Protein AF-A0A970G849-F1 (afdb_monomer)

Sequence (112 aa):
MNMTYLLFIVPALLLSLYAQFKVKSTFNKYSKVRSSRGMSGAEVANTILRRNGMASTVSIEPIRGSLTDHYDPTVKALRLSEPVYGSNSISAIGVAAHEVGHAIQHQQQYGP

Structure (mmCIF, N/CA/C/O backbone):
data_AF-A0A970G849-F1
#
_entry.id   AF-A0A970G849-F1
#
loop_
_atom_site.group_PDB
_atom_site.id
_atom_site.type_symbol
_atom_site.label_atom_id
_atom_site.label_alt_id
_atom_site.label_comp_id
_atom_site.label_asym_id
_atom_site.label_entity_id
_atom_site.label_seq_id
_atom_site.pdbx_PDB_ins_code
_atom_site.Cartn_x
_atom_site.Cartn_y
_atom_site.Cartn_z
_atom_site.occupancy
_atom_site.B_iso_or_equiv
_atom_site.auth_seq_id
_atom_site.auth_comp_id
_atom_site.auth_asym_id
_atom_site.auth_atom_id
_atom_site.pdbx_PDB_model_num
ATOM 1 N N . MET A 1 1 ? 34.048 -1.095 -16.423 1.00 63.62 1 MET A N 1
ATOM 2 C CA . MET A 1 1 ? 32.781 -1.859 -16.382 1.00 63.62 1 MET A CA 1
ATOM 3 C C . MET A 1 1 ? 32.800 -2.809 -17.571 1.00 63.62 1 MET A C 1
ATOM 5 O O . MET A 1 1 ? 32.911 -2.329 -18.689 1.00 63.62 1 MET A O 1
ATOM 9 N 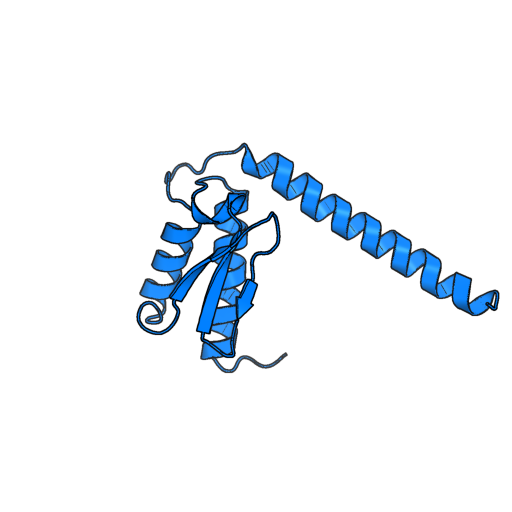N . ASN A 1 2 ? 32.842 -4.125 -17.344 1.00 86.94 2 ASN A N 1
ATOM 10 C CA . ASN A 1 2 ? 33.153 -5.101 -18.403 1.00 86.94 2 ASN A CA 1
ATOM 11 C C . ASN A 1 2 ? 31.895 -5.473 -19.210 1.00 86.94 2 ASN A C 1
ATOM 13 O O . ASN A 1 2 ? 30.790 -5.437 -18.671 1.00 86.94 2 ASN A O 1
ATOM 17 N N . MET A 1 3 ? 32.051 -5.866 -20.479 1.00 88.19 3 MET A N 1
ATOM 18 C CA . MET A 1 3 ? 30.932 -6.166 -21.395 1.00 88.19 3 MET A CA 1
ATOM 19 C C . MET A 1 3 ? 29.950 -7.206 -20.828 1.00 88.19 3 MET A C 1
ATOM 21 O O . MET A 1 3 ? 28.738 -7.027 -20.896 1.00 88.19 3 MET A O 1
ATOM 25 N N . THR A 1 4 ? 30.463 -8.253 -20.179 1.00 89.56 4 THR A N 1
ATOM 26 C CA . THR A 1 4 ? 29.653 -9.298 -19.536 1.00 89.56 4 THR A CA 1
ATOM 27 C C . THR A 1 4 ? 28.768 -8.752 -18.412 1.00 89.56 4 THR A C 1
ATOM 29 O O . THR A 1 4 ? 27.636 -9.190 -18.254 1.00 89.56 4 THR A O 1
ATOM 32 N N . TYR A 1 5 ? 29.244 -7.759 -17.653 1.00 91.25 5 TYR A N 1
ATOM 33 C CA . TYR A 1 5 ? 28.455 -7.117 -16.598 1.00 91.25 5 TYR A CA 1
ATOM 34 C C . TYR A 1 5 ? 27.280 -6.325 -17.187 1.00 91.25 5 TYR A C 1
ATOM 36 O O . TYR A 1 5 ? 26.151 -6.440 -16.713 1.00 91.25 5 TYR A O 1
ATOM 44 N N . LEU A 1 6 ? 27.528 -5.569 -18.262 1.00 92.19 6 LEU A N 1
ATOM 45 C CA . LEU A 1 6 ? 26.483 -4.830 -18.976 1.00 92.19 6 LEU A CA 1
ATOM 46 C C . LEU A 1 6 ? 25.428 -5.765 -19.580 1.00 92.19 6 LEU A C 1
ATOM 48 O O . LEU A 1 6 ? 24.240 -5.460 -19.503 1.00 92.19 6 LEU A O 1
ATOM 52 N N . LEU A 1 7 ? 25.845 -6.917 -20.112 1.00 94.19 7 LEU A N 1
ATOM 53 C CA . LEU A 1 7 ? 24.952 -7.908 -20.714 1.00 94.19 7 LEU A CA 1
ATOM 54 C C . LEU A 1 7 ? 23.894 -8.444 -19.737 1.00 94.19 7 LEU A C 1
ATOM 56 O O . LEU A 1 7 ? 22.773 -8.705 -20.161 1.00 94.19 7 LEU A O 1
ATOM 60 N N . PHE A 1 8 ? 24.206 -8.565 -18.443 1.00 94.25 8 PHE A N 1
ATOM 61 C CA . PHE A 1 8 ? 23.235 -9.003 -17.431 1.00 94.25 8 PHE A CA 1
ATOM 62 C C . PHE A 1 8 ? 22.474 -7.843 -16.776 1.00 94.25 8 PHE A C 1
ATOM 64 O O . PHE A 1 8 ? 21.267 -7.942 -16.553 1.00 94.25 8 PHE A O 1
ATOM 71 N N . ILE A 1 9 ? 23.153 -6.729 -16.488 1.00 95.56 9 ILE A N 1
ATOM 72 C CA . ILE A 1 9 ? 22.547 -5.586 -15.789 1.00 95.56 9 ILE A CA 1
ATOM 73 C C . ILE A 1 9 ? 21.534 -4.864 -16.675 1.00 95.56 9 ILE A C 1
ATOM 75 O O . ILE A 1 9 ? 20.470 -4.486 -16.192 1.00 95.56 9 ILE A O 1
ATOM 79 N N . VAL A 1 10 ? 21.836 -4.667 -17.962 1.00 96.06 10 VAL A N 1
ATOM 80 C CA . VAL A 1 10 ? 20.971 -3.876 -18.848 1.00 96.06 10 VAL A CA 1
ATOM 81 C C . VAL A 1 10 ? 19.586 -4.519 -19.003 1.00 96.06 10 VAL A C 1
ATOM 83 O O . VAL A 1 10 ? 18.603 -3.820 -18.758 1.00 96.06 10 VAL A O 1
ATOM 86 N N . PRO A 1 11 ? 19.445 -5.825 -19.308 1.00 96.06 11 PRO A N 1
ATOM 87 C CA . PRO A 1 11 ? 18.129 -6.459 -19.363 1.00 96.06 11 PRO A CA 1
ATOM 88 C C . PRO A 1 11 ? 17.375 -6.413 -18.028 1.00 96.06 11 PRO A C 1
ATOM 90 O O . PRO A 1 11 ? 16.183 -6.106 -18.016 1.00 96.06 11 PRO A O 1
ATOM 93 N N . ALA A 1 12 ? 18.056 -6.656 -16.901 1.00 96.38 12 ALA A N 1
ATOM 94 C CA . ALA A 1 12 ? 17.439 -6.602 -15.574 1.00 96.38 12 ALA A CA 1
ATOM 95 C C . ALA A 1 12 ? 16.929 -5.190 -15.230 1.00 96.38 12 ALA A C 1
ATOM 97 O O . ALA A 1 12 ? 15.817 -5.028 -14.716 1.00 96.38 12 ALA A O 1
ATOM 98 N N . LEU A 1 13 ? 17.708 -4.160 -15.573 1.00 96.75 13 LEU A N 1
ATOM 99 C CA . LEU A 1 13 ? 17.329 -2.760 -15.406 1.00 96.75 13 LEU A CA 1
ATOM 100 C C . LEU A 1 13 ? 16.113 -2.418 -16.275 1.00 96.75 13 LEU A C 1
ATOM 102 O O . LEU A 1 13 ? 15.146 -1.844 -15.776 1.00 96.75 13 LEU A O 1
ATOM 106 N N . LEU A 1 14 ? 16.132 -2.800 -17.556 1.00 97.62 14 LEU A N 1
ATOM 107 C CA . LEU A 1 14 ? 15.026 -2.547 -18.482 1.00 97.62 14 LEU A CA 1
ATOM 108 C C . LEU A 1 14 ? 13.730 -3.213 -18.008 1.00 97.62 14 LEU A C 1
ATOM 110 O O . LEU A 1 14 ? 12.679 -2.571 -18.003 1.00 97.62 14 LEU A O 1
ATOM 114 N N . LEU A 1 15 ? 13.806 -4.465 -17.548 1.00 97.69 15 LEU A N 1
ATOM 115 C CA . LEU A 1 15 ? 12.661 -5.179 -16.987 1.00 97.69 15 LEU A CA 1
ATOM 116 C C . LEU A 1 15 ? 12.121 -4.482 -15.729 1.00 97.69 15 LEU A C 1
ATOM 118 O O . LEU A 1 15 ? 10.911 -4.298 -15.604 1.00 97.69 15 LEU A O 1
ATOM 122 N N . SER A 1 16 ? 13.005 -4.046 -14.827 1.00 96.94 16 SER A N 1
ATOM 123 C CA . SER A 1 16 ? 12.620 -3.341 -13.596 1.00 96.94 16 SER A CA 1
ATOM 124 C C . SER A 1 16 ? 11.931 -2.008 -13.896 1.00 96.94 16 SER A C 1
ATOM 126 O O . SER A 1 16 ? 10.882 -1.704 -13.327 1.00 96.94 16 SER A O 1
ATOM 128 N N . LEU A 1 17 ? 12.469 -1.232 -14.845 1.00 97.44 17 LEU A N 1
ATOM 129 C CA . LEU A 1 17 ? 11.865 0.023 -15.298 1.00 97.44 17 LEU A CA 1
ATOM 130 C C . LEU A 1 17 ? 10.493 -0.214 -15.937 1.00 97.44 17 LEU A C 1
ATOM 132 O O . LEU A 1 17 ? 9.539 0.508 -15.635 1.00 97.44 17 LEU A O 1
ATOM 136 N N . TYR A 1 18 ? 10.371 -1.245 -16.775 1.00 98.06 18 TYR A N 1
ATOM 137 C CA . TYR A 1 18 ? 9.099 -1.630 -17.379 1.00 98.06 18 TYR A CA 1
ATOM 138 C C . TYR A 1 18 ? 8.061 -2.029 -16.321 1.00 98.06 18 TYR A C 1
ATOM 140 O O . TYR A 1 18 ? 6.937 -1.521 -16.343 1.00 98.06 18 TYR A O 1
ATOM 148 N N . ALA A 1 19 ? 8.433 -2.882 -15.363 1.00 97.25 19 ALA A N 1
ATOM 149 C CA . ALA A 1 19 ? 7.556 -3.298 -14.272 1.00 97.25 19 ALA A CA 1
ATOM 150 C C . ALA A 1 19 ? 7.094 -2.092 -13.442 1.00 97.25 19 ALA A C 1
ATOM 152 O O . ALA A 1 19 ? 5.896 -1.908 -13.214 1.00 97.25 19 ALA A O 1
ATOM 153 N N . GLN A 1 20 ? 8.025 -1.205 -13.081 1.00 95.56 20 GLN A N 1
ATOM 154 C CA . GLN A 1 20 ? 7.710 0.005 -12.332 1.00 95.56 20 GLN A CA 1
ATOM 155 C C . GLN A 1 20 ? 6.748 0.922 -13.099 1.00 95.56 20 GLN A C 1
ATOM 157 O O . GLN A 1 20 ? 5.800 1.453 -12.506 1.00 95.56 20 GLN A O 1
ATOM 162 N N . PHE A 1 21 ? 6.964 1.099 -14.406 1.00 97.50 21 PHE A N 1
ATOM 163 C CA . PHE A 1 21 ? 6.071 1.864 -15.273 1.00 97.50 21 PHE A CA 1
ATOM 164 C C . PHE A 1 21 ? 4.676 1.236 -15.335 1.00 97.50 21 PHE A C 1
ATOM 166 O O . PHE A 1 21 ? 3.676 1.944 -15.200 1.00 97.50 21 PHE A O 1
ATOM 173 N N . LYS A 1 22 ? 4.585 -0.090 -15.475 1.00 97.44 22 LYS A N 1
ATOM 174 C CA . LYS A 1 22 ? 3.308 -0.813 -15.509 1.00 97.44 22 LYS A CA 1
ATOM 175 C C . LYS A 1 22 ? 2.526 -0.669 -14.207 1.00 97.44 22 LYS A C 1
ATOM 177 O O . LYS A 1 22 ? 1.325 -0.405 -14.285 1.00 97.44 22 LYS A O 1
ATOM 182 N N . VAL A 1 23 ? 3.176 -0.775 -13.044 1.00 95.06 23 VAL A N 1
ATOM 183 C CA . VAL A 1 23 ? 2.532 -0.562 -11.733 1.00 95.06 23 VAL A CA 1
ATOM 184 C C . VAL A 1 23 ? 1.978 0.858 -11.640 1.00 95.06 23 VAL A C 1
ATOM 186 O O . VAL A 1 23 ? 0.782 1.035 -11.410 1.00 95.06 23 VAL A O 1
ATOM 189 N N . LYS A 1 24 ? 2.809 1.873 -11.921 1.00 96.31 24 LYS A N 1
ATOM 190 C CA . LYS A 1 24 ? 2.399 3.287 -11.872 1.00 96.31 24 LYS A CA 1
ATOM 191 C C . LYS A 1 24 ? 1.257 3.592 -12.842 1.00 96.31 24 LYS A C 1
ATOM 193 O O . LYS A 1 24 ? 0.276 4.226 -12.469 1.00 96.31 24 LYS A O 1
ATOM 198 N N . SER A 1 25 ? 1.359 3.117 -14.082 1.00 97.00 25 SER A N 1
ATOM 199 C CA . SER A 1 25 ? 0.337 3.315 -15.115 1.00 97.00 25 SER A CA 1
ATOM 200 C C . SER A 1 25 ? -0.995 2.662 -14.733 1.00 97.00 25 SER A C 1
ATOM 202 O O . SER A 1 25 ? -2.050 3.288 -14.846 1.00 97.00 25 SER A O 1
ATOM 204 N N . THR A 1 26 ? -0.951 1.433 -14.213 1.00 96.44 26 THR A N 1
ATOM 205 C CA . THR A 1 26 ? -2.142 0.698 -13.768 1.00 96.44 26 THR A CA 1
ATOM 206 C C . THR A 1 26 ? -2.794 1.390 -12.578 1.00 96.44 26 THR A C 1
ATOM 208 O O . THR A 1 26 ? -3.994 1.659 -12.618 1.00 96.44 26 THR A O 1
ATOM 211 N N . PHE A 1 27 ? -2.008 1.764 -11.565 1.00 96.31 27 PHE A N 1
ATOM 212 C CA . PHE A 1 27 ? -2.504 2.523 -10.421 1.00 96.31 27 PHE A CA 1
ATOM 213 C C . PHE A 1 27 ? -3.190 3.818 -10.869 1.00 96.31 27 PHE A C 1
ATOM 215 O O . PHE A 1 27 ? -4.341 4.051 -10.520 1.00 96.31 27 PHE A O 1
ATOM 222 N N . ASN A 1 28 ? -2.549 4.607 -11.736 1.00 96.50 28 ASN A N 1
ATOM 223 C CA . ASN A 1 28 ? -3.107 5.864 -12.244 1.00 96.50 28 ASN A CA 1
ATOM 224 C C . ASN A 1 28 ? -4.382 5.688 -13.083 1.00 96.50 28 ASN A C 1
ATOM 226 O O . ASN A 1 28 ? -5.231 6.582 -13.120 1.00 96.50 28 ASN A O 1
ATOM 230 N N . LYS A 1 29 ? -4.517 4.568 -13.801 1.00 97.00 29 LYS A N 1
ATOM 231 C CA . LYS A 1 29 ? -5.729 4.254 -14.565 1.00 97.00 29 LYS A CA 1
ATOM 232 C C . LYS A 1 29 ? -6.889 3.922 -13.628 1.00 97.00 29 LYS A C 1
ATOM 234 O O . LYS A 1 29 ? -7.984 4.450 -13.808 1.00 97.00 29 LYS A O 1
ATOM 239 N N . TYR A 1 30 ? -6.652 3.063 -12.638 1.00 96.94 30 TYR A N 1
ATOM 240 C CA . TYR A 1 30 ? -7.700 2.552 -11.753 1.00 96.94 30 TYR A CA 1
ATOM 241 C C . TYR A 1 30 ? -7.973 3.432 -10.529 1.00 96.94 30 TYR A C 1
ATOM 243 O O . TYR A 1 30 ? -9.039 3.295 -9.934 1.00 96.94 30 TYR A O 1
ATOM 251 N N . SER A 1 31 ? -7.107 4.398 -10.217 1.00 95.75 31 SER A N 1
ATOM 252 C CA . SER A 1 31 ? -7.364 5.417 -9.188 1.00 95.75 31 SER A CA 1
ATOM 253 C C . SER A 1 31 ? -8.534 6.335 -9.541 1.00 95.75 31 SER A C 1
ATOM 255 O O . SER A 1 31 ? -9.149 6.940 -8.668 1.00 95.75 31 SER A O 1
ATOM 257 N N . LYS A 1 32 ? -8.890 6.401 -10.828 1.00 95.38 32 LYS A N 1
ATOM 258 C CA . LYS A 1 32 ? -10.036 7.159 -11.348 1.00 95.38 32 LYS A CA 1
ATOM 259 C C . LYS A 1 32 ? -11.341 6.360 -11.335 1.00 95.38 32 LYS A C 1
ATOM 261 O O . LYS A 1 32 ? -12.404 6.927 -11.567 1.00 95.38 32 LYS A O 1
ATOM 266 N N . VAL A 1 33 ? -11.275 5.051 -11.090 1.00 96.50 33 VAL A N 1
ATOM 267 C CA . VAL A 1 33 ? -12.440 4.162 -11.098 1.00 96.50 33 VAL A CA 1
ATOM 268 C C . VAL A 1 33 ? -12.897 3.953 -9.663 1.00 96.50 33 VAL A C 1
ATOM 270 O O . VAL A 1 33 ? -12.207 3.302 -8.881 1.00 96.50 33 VAL A O 1
ATOM 273 N N . ARG A 1 34 ? -14.056 4.512 -9.308 1.00 94.69 34 ARG A N 1
ATOM 274 C CA . ARG A 1 34 ? -14.643 4.360 -7.970 1.00 94.69 34 ARG A CA 1
ATOM 275 C C . ARG A 1 34 ? -15.193 2.952 -7.757 1.00 94.69 34 ARG A C 1
ATOM 277 O O . ARG A 1 34 ? -15.738 2.338 -8.670 1.00 94.69 34 ARG A O 1
ATOM 284 N N . SER A 1 35 ? -15.081 2.469 -6.527 1.00 92.81 35 SER A N 1
ATOM 285 C CA . SER A 1 35 ? -15.712 1.233 -6.076 1.00 92.81 35 SER A CA 1
ATOM 286 C C . SER A 1 35 ? -17.212 1.417 -5.872 1.00 92.81 35 SER A C 1
ATOM 288 O O . SER A 1 35 ? -17.648 2.422 -5.309 1.00 92.81 35 SER A O 1
ATOM 290 N N . SER A 1 36 ? -18.004 0.410 -6.246 1.00 90.38 36 SER A N 1
ATOM 291 C CA . SER A 1 36 ? -19.457 0.395 -6.025 1.00 90.38 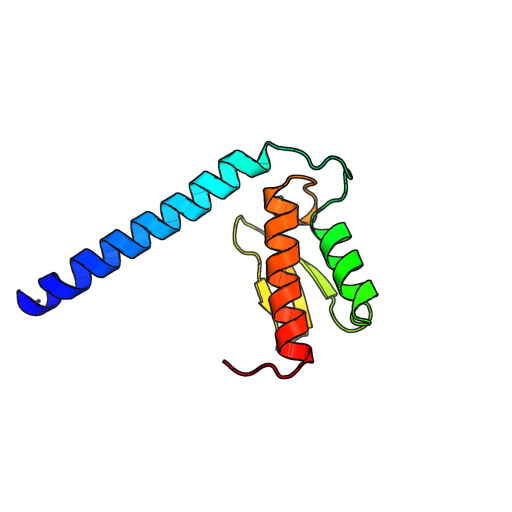36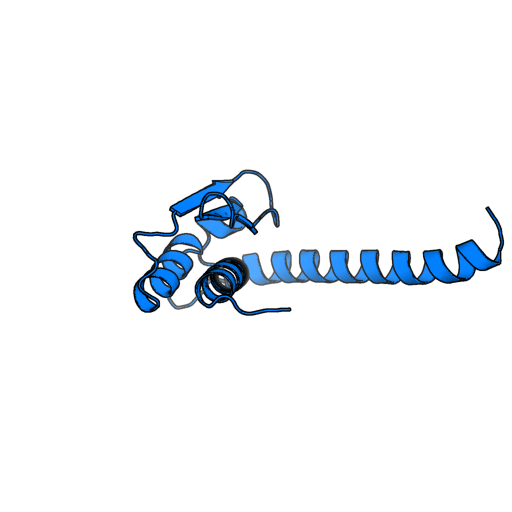 SER A CA 1
ATOM 292 C C . SER A 1 36 ? -19.843 0.417 -4.544 1.00 90.38 36 SER A C 1
ATOM 294 O O . SER A 1 36 ? -20.923 0.884 -4.203 1.00 90.38 36 SER A O 1
ATOM 296 N N . ARG A 1 37 ? -18.959 -0.059 -3.654 1.00 89.50 37 ARG A N 1
ATOM 297 C CA . ARG A 1 37 ? -19.175 -0.048 -2.198 1.00 89.50 37 ARG A CA 1
ATOM 298 C C . ARG A 1 37 ? -18.845 1.291 -1.537 1.00 89.50 37 ARG A C 1
ATOM 300 O O . ARG A 1 37 ? -19.127 1.445 -0.357 1.00 89.50 37 ARG A O 1
ATOM 307 N N . GLY A 1 38 ? -18.209 2.226 -2.246 1.00 91.88 38 GLY A N 1
ATOM 308 C CA . GLY A 1 38 ? -17.888 3.566 -1.738 1.00 91.88 38 GLY A CA 1
ATOM 309 C C . GLY A 1 38 ? -16.840 3.650 -0.618 1.00 91.88 38 GLY A C 1
ATOM 310 O O . GLY A 1 38 ? -16.432 4.760 -0.291 1.00 91.88 38 GLY A O 1
ATOM 311 N N . MET A 1 39 ? -16.379 2.518 -0.077 1.00 95.88 39 MET A N 1
ATOM 312 C CA . MET A 1 39 ? -15.395 2.452 1.007 1.00 95.88 39 MET A CA 1
ATOM 313 C C . MET A 1 39 ? -14.013 2.932 0.558 1.00 95.88 39 MET A C 1
ATOM 315 O O . MET A 1 39 ? -13.544 2.566 -0.522 1.00 95.88 39 MET A O 1
ATOM 319 N N . SER A 1 40 ? -13.356 3.699 1.418 1.00 97.31 40 SER A N 1
ATOM 320 C CA . SER A 1 40 ? -11.960 4.111 1.290 1.00 97.31 40 SER A CA 1
ATOM 321 C C . SER A 1 40 ? -10.981 2.957 1.531 1.00 97.31 40 SER A C 1
ATOM 323 O O . SER A 1 40 ? -11.333 1.933 2.126 1.00 97.31 40 SER A O 1
ATOM 325 N N . GLY A 1 41 ? -9.724 3.131 1.109 1.00 97.56 41 GLY A N 1
ATOM 326 C CA . GLY A 1 41 ? -8.645 2.185 1.399 1.00 97.56 41 GLY A CA 1
ATOM 327 C C . GLY A 1 41 ? -8.504 1.898 2.898 1.00 97.56 41 GLY A C 1
ATOM 328 O O . GLY A 1 41 ? -8.446 0.732 3.287 1.00 97.56 41 GLY A O 1
ATOM 329 N N . ALA A 1 42 ? -8.552 2.928 3.749 1.00 98.06 42 ALA A N 1
ATOM 330 C CA . ALA A 1 42 ? -8.483 2.762 5.201 1.00 98.06 42 ALA A CA 1
ATOM 331 C C . ALA A 1 42 ? -9.678 1.973 5.772 1.00 98.06 42 ALA A C 1
ATOM 333 O O . ALA A 1 42 ? -9.496 1.090 6.612 1.00 98.06 42 ALA A O 1
ATOM 334 N N . GLU A 1 43 ? -10.901 2.223 5.294 1.00 98.19 43 GLU A N 1
ATOM 335 C CA . GLU A 1 43 ? -12.089 1.472 5.732 1.00 98.19 43 GLU A CA 1
ATOM 336 C C . GLU A 1 43 ? -12.040 0.008 5.297 1.00 98.19 43 GLU A C 1
ATOM 338 O O . GLU A 1 43 ? -12.418 -0.885 6.065 1.00 98.19 43 GLU A O 1
ATOM 343 N N . VAL A 1 44 ? -11.569 -0.260 4.075 1.00 97.88 44 VAL A N 1
ATOM 344 C CA . VAL A 1 44 ? -11.362 -1.629 3.596 1.00 97.88 44 VAL A CA 1
ATOM 345 C C . VAL A 1 44 ? -10.300 -2.327 4.435 1.00 97.88 44 VAL A C 1
ATOM 347 O O . VAL A 1 44 ? -10.558 -3.432 4.913 1.00 97.88 44 VAL A O 1
ATOM 350 N N . ALA A 1 45 ? -9.156 -1.683 4.673 1.00 98.19 45 ALA A N 1
ATOM 351 C CA . ALA A 1 45 ? -8.094 -2.238 5.501 1.00 98.19 45 ALA A CA 1
ATOM 352 C C . ALA A 1 45 ? -8.600 -2.587 6.906 1.00 98.19 45 ALA A C 1
ATOM 354 O O . ALA A 1 45 ? -8.468 -3.729 7.349 1.00 98.19 45 ALA A O 1
ATOM 355 N N . ASN A 1 46 ? -9.283 -1.647 7.565 1.00 98.31 46 ASN A N 1
ATOM 356 C CA . ASN A 1 46 ? -9.889 -1.872 8.875 1.00 98.31 46 ASN A CA 1
ATOM 357 C C . ASN A 1 46 ? -10.904 -3.023 8.841 1.00 98.31 46 ASN A C 1
ATOM 359 O O . ASN A 1 46 ? -10.932 -3.870 9.729 1.00 98.31 46 ASN A O 1
ATOM 363 N N . THR A 1 47 ? -11.723 -3.108 7.793 1.00 97.94 47 THR A N 1
ATOM 364 C CA . THR A 1 47 ? -12.705 -4.190 7.642 1.00 97.94 47 THR A CA 1
ATOM 365 C C . THR A 1 47 ? -12.037 -5.557 7.532 1.00 97.94 47 THR A C 1
ATOM 367 O O . THR A 1 47 ? -12.497 -6.507 8.168 1.00 97.94 47 THR A O 1
ATOM 370 N N . ILE A 1 48 ? -10.955 -5.670 6.759 1.00 98.00 48 ILE A N 1
ATOM 371 C CA . ILE A 1 48 ? -10.206 -6.923 6.615 1.00 98.00 48 ILE A CA 1
ATOM 372 C C . ILE A 1 48 ? -9.509 -7.275 7.937 1.00 98.00 48 ILE A C 1
ATOM 374 O O . ILE A 1 48 ? -9.641 -8.407 8.401 1.00 98.00 48 ILE A O 1
ATOM 378 N N . LEU A 1 49 ? -8.851 -6.316 8.596 1.00 97.94 49 LEU A N 1
ATOM 379 C CA . LEU A 1 49 ? -8.206 -6.530 9.896 1.00 97.94 49 LEU A CA 1
ATOM 380 C C . LEU A 1 49 ? -9.212 -6.963 10.970 1.00 97.94 49 LEU A C 1
ATOM 382 O O . LEU A 1 49 ? -8.956 -7.920 11.698 1.00 97.94 49 LEU A O 1
ATOM 386 N N . ARG A 1 50 ? -10.392 -6.329 11.044 1.00 97.81 50 ARG A N 1
ATOM 387 C CA . ARG A 1 50 ? -11.471 -6.725 11.969 1.00 97.81 50 ARG A CA 1
ATOM 388 C C . ARG A 1 50 ? -11.928 -8.159 11.734 1.00 97.81 50 ARG A C 1
ATOM 390 O O . ARG A 1 50 ? -12.111 -8.896 12.697 1.00 97.81 50 ARG A O 1
ATOM 397 N N . ARG A 1 51 ? -12.083 -8.569 10.472 1.00 97.31 51 ARG A N 1
ATOM 398 C CA . ARG A 1 51 ? -12.468 -9.947 10.117 1.00 97.31 51 ARG A CA 1
ATOM 399 C C . ARG A 1 51 ? -11.413 -10.983 10.505 1.00 97.31 51 ARG A C 1
ATOM 401 O O . ARG A 1 51 ? -11.778 -12.124 10.744 1.00 97.31 51 ARG A O 1
ATOM 408 N N . ASN A 1 52 ? -10.148 -10.578 10.605 1.00 96.44 52 ASN A N 1
ATOM 409 C CA . ASN A 1 52 ? -9.039 -11.429 11.040 1.00 96.44 52 ASN A CA 1
ATOM 410 C C . ASN A 1 52 ? -8.685 -11.246 12.531 1.00 96.44 52 ASN A C 1
ATOM 412 O O . ASN A 1 52 ? -7.667 -11.751 12.989 1.00 96.44 52 ASN A O 1
ATOM 416 N N . GLY A 1 53 ? -9.494 -10.512 13.308 1.00 96.38 53 GLY A N 1
ATOM 417 C CA . GLY A 1 53 ? -9.241 -10.292 14.739 1.00 96.38 53 GLY A CA 1
ATOM 418 C C . GLY A 1 53 ? -8.031 -9.398 15.049 1.00 96.38 53 GLY A C 1
ATOM 419 O O . GLY A 1 53 ? -7.541 -9.399 16.172 1.00 96.38 53 GLY A O 1
ATOM 420 N N . MET A 1 54 ? -7.545 -8.624 14.075 1.00 97.00 54 MET A N 1
ATOM 421 C CA . MET A 1 54 ? -6.306 -7.838 14.169 1.00 97.00 54 MET A CA 1
ATOM 422 C C . MET A 1 54 ? -6.517 -6.342 14.424 1.00 97.00 54 MET A C 1
ATOM 424 O O . MET A 1 54 ? -5.545 -5.609 14.587 1.00 97.00 54 MET A O 1
ATOM 428 N N . ALA A 1 55 ? -7.761 -5.861 14.453 1.00 95.12 55 ALA A N 1
ATOM 429 C CA . ALA A 1 55 ? -8.053 -4.423 14.492 1.00 95.12 55 ALA A CA 1
ATOM 430 C C . ALA A 1 55 ? -7.552 -3.695 15.752 1.00 95.12 55 ALA A C 1
ATOM 432 O O . ALA A 1 55 ? -7.366 -2.486 15.720 1.00 95.12 55 ALA A O 1
ATOM 433 N N . SER A 1 56 ? -7.330 -4.413 16.855 1.00 94.62 56 SER A N 1
ATOM 434 C CA . SER A 1 56 ? -6.712 -3.869 18.073 1.00 94.62 56 SER A CA 1
ATOM 435 C C . SER A 1 56 ? -5.184 -3.955 18.076 1.00 94.62 56 SER A C 1
ATOM 437 O O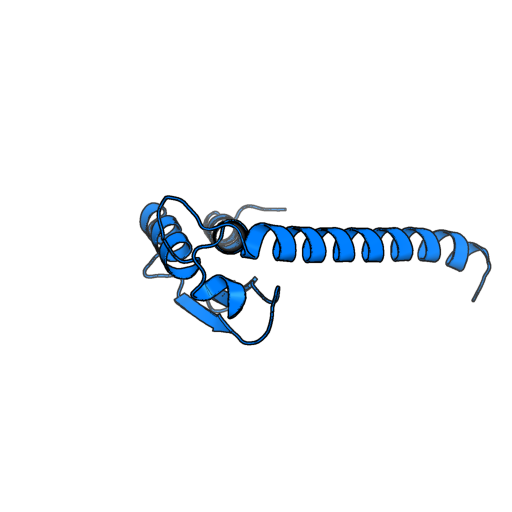 . SER A 1 56 ? -4.544 -3.399 18.961 1.00 94.62 56 SER A O 1
ATOM 439 N N . THR A 1 57 ? -4.598 -4.691 17.129 1.00 94.56 57 THR A N 1
ATOM 440 C CA . THR A 1 57 ? -3.167 -5.028 17.102 1.00 94.56 57 THR A CA 1
ATOM 441 C C . THR A 1 57 ? -2.415 -4.325 15.976 1.00 94.56 57 THR A C 1
ATOM 443 O O . THR A 1 57 ? -1.205 -4.154 16.087 1.00 94.56 57 THR A O 1
ATOM 446 N N . VAL A 1 58 ? -3.109 -3.936 14.902 1.00 97.62 58 VAL A N 1
ATOM 447 C CA . VAL A 1 58 ? -2.525 -3.215 13.768 1.00 97.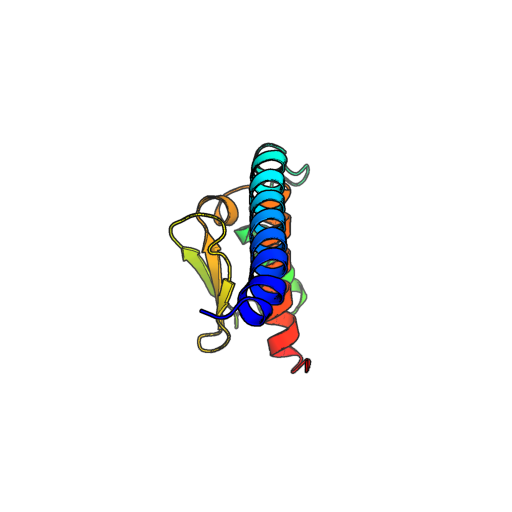62 58 VAL A CA 1
ATOM 448 C C . VAL A 1 58 ? -3.138 -1.823 13.662 1.00 97.62 58 VAL A C 1
ATOM 450 O O . VAL A 1 58 ? -4.351 -1.707 13.480 1.00 97.62 58 VAL A O 1
ATOM 453 N N . SER A 1 59 ? -2.311 -0.778 13.761 1.00 97.69 59 SER A N 1
ATOM 454 C CA . SER A 1 59 ? -2.737 0.605 13.502 1.00 97.69 59 SER A CA 1
ATOM 455 C C . SER A 1 59 ? -2.840 0.864 11.997 1.00 97.69 59 SER A C 1
ATOM 457 O O . SER A 1 59 ? -2.164 0.212 11.204 1.00 97.69 59 SER A O 1
ATOM 459 N N . ILE A 1 60 ? -3.691 1.806 11.583 1.00 98.31 60 ILE A N 1
ATOM 460 C CA . ILE A 1 60 ? -3.769 2.275 10.192 1.00 98.31 60 ILE A CA 1
ATOM 461 C C . ILE A 1 60 ? -3.450 3.764 10.193 1.00 98.31 60 ILE A C 1
ATOM 463 O O . ILE A 1 60 ? -4.136 4.542 10.853 1.00 98.31 60 ILE A O 1
ATOM 467 N N . GLU A 1 61 ? -2.417 4.159 9.457 1.00 98.00 61 GLU A N 1
ATOM 468 C CA . GLU A 1 61 ? -1.854 5.509 9.495 1.00 98.00 61 GLU A CA 1
ATOM 469 C C . GLU A 1 61 ? -1.711 6.079 8.078 1.00 98.00 61 GLU A C 1
ATOM 471 O O . GLU A 1 61 ? -1.266 5.369 7.171 1.00 98.00 61 GLU A O 1
ATOM 476 N N . PRO A 1 62 ? -2.066 7.354 7.848 1.00 97.81 62 PRO A N 1
ATOM 477 C CA . PRO A 1 62 ? -1.785 8.010 6.583 1.00 97.81 62 PRO A CA 1
ATOM 478 C C . PRO A 1 62 ? -0.304 8.401 6.499 1.00 97.81 62 PRO A C 1
ATOM 480 O O . PRO A 1 62 ? 0.272 8.913 7.459 1.00 97.81 62 PRO A O 1
ATOM 483 N N . ILE A 1 63 ? 0.301 8.232 5.325 1.00 97.88 63 ILE A N 1
ATOM 484 C CA . ILE A 1 63 ? 1.656 8.702 5.018 1.00 97.88 63 ILE A CA 1
ATOM 485 C C . ILE A 1 63 ? 1.691 9.520 3.733 1.00 97.88 63 ILE A C 1
ATOM 487 O O . ILE A 1 63 ? 0.873 9.356 2.830 1.00 97.88 63 ILE A O 1
ATOM 491 N N . ARG A 1 64 ? 2.683 10.407 3.646 1.00 96.31 64 ARG A N 1
ATOM 492 C CA . ARG A 1 64 ? 2.886 11.269 2.480 1.00 96.31 64 ARG A CA 1
ATOM 493 C C . ARG A 1 64 ? 3.359 10.477 1.263 1.00 96.31 64 ARG A C 1
ATOM 495 O O . ARG A 1 64 ? 4.048 9.460 1.382 1.00 96.31 64 ARG A O 1
ATOM 502 N N . GLY A 1 65 ? 3.068 11.024 0.088 1.00 94.19 65 GLY A N 1
ATOM 503 C CA . GLY A 1 65 ? 3.519 10.484 -1.190 1.00 94.19 65 GLY A CA 1
ATOM 504 C C . GLY A 1 65 ? 2.470 9.605 -1.862 1.00 94.19 65 GLY A C 1
ATOM 505 O O . GLY A 1 65 ? 1.287 9.668 -1.553 1.00 94.19 65 GLY A O 1
ATOM 506 N N . SER A 1 66 ? 2.908 8.818 -2.839 1.00 94.44 66 SER A N 1
ATOM 507 C CA . SER A 1 66 ? 2.054 7.945 -3.645 1.00 94.44 66 SER A CA 1
ATOM 508 C C . SER A 1 66 ? 2.798 6.651 -3.919 1.00 94.44 66 SER A C 1
ATOM 510 O O . SER A 1 66 ? 3.990 6.704 -4.234 1.00 94.44 66 SER A O 1
ATOM 512 N N . LEU A 1 67 ? 2.099 5.515 -3.818 1.00 92.94 67 LEU A N 1
ATOM 513 C CA . LEU A 1 67 ? 2.701 4.179 -3.917 1.00 92.94 67 LEU A CA 1
ATOM 514 C C . LEU A 1 67 ? 3.850 3.987 -2.909 1.00 92.94 67 LEU A C 1
ATOM 516 O O . LEU A 1 67 ? 4.860 3.357 -3.215 1.00 92.94 67 LEU A O 1
ATOM 520 N N . THR A 1 68 ? 3.701 4.587 -1.729 1.00 96.50 68 THR A N 1
ATOM 521 C CA . THR A 1 68 ? 4.604 4.451 -0.574 1.00 96.50 68 THR A CA 1
ATOM 522 C C . THR A 1 68 ? 4.009 3.552 0.510 1.00 96.50 68 THR A C 1
ATOM 524 O O . THR A 1 68 ? 4.594 3.412 1.584 1.00 96.50 68 THR A O 1
ATOM 527 N N . ASP A 1 69 ? 2.844 2.966 0.226 1.00 98.12 69 ASP A N 1
ATOM 528 C CA . ASP A 1 69 ? 2.087 2.070 1.089 1.00 98.12 69 ASP A CA 1
ATOM 529 C C . ASP A 1 69 ? 2.939 0.881 1.532 1.00 98.12 69 ASP A C 1
ATOM 531 O O . ASP A 1 69 ? 3.650 0.290 0.719 1.00 98.12 69 ASP A O 1
ATOM 535 N N . HIS A 1 70 ? 2.902 0.572 2.825 1.00 97.88 70 HIS A N 1
ATOM 536 C CA . HIS A 1 70 ? 3.587 -0.589 3.382 1.00 97.88 70 HIS A CA 1
ATOM 537 C C . HIS A 1 70 ? 3.014 -0.975 4.748 1.00 97.88 70 HIS A C 1
ATOM 539 O O . HIS A 1 70 ? 2.610 -0.122 5.545 1.00 97.88 70 HIS A O 1
ATOM 545 N N . TYR A 1 71 ? 3.060 -2.264 5.065 1.00 98.00 71 TYR A N 1
ATOM 546 C CA . TYR A 1 71 ? 2.971 -2.750 6.439 1.00 98.00 71 TYR A CA 1
ATOM 547 C C . TYR A 1 71 ? 4.348 -2.762 7.125 1.00 98.00 71 TYR A C 1
ATOM 549 O O . TYR A 1 71 ? 5.322 -3.287 6.588 1.00 98.00 71 TYR A O 1
ATOM 557 N N . ASP A 1 72 ? 4.426 -2.211 8.337 1.00 97.06 72 ASP A N 1
ATOM 558 C CA . ASP A 1 72 ? 5.610 -2.237 9.195 1.00 97.06 72 ASP A CA 1
ATOM 559 C C . ASP A 1 72 ? 5.442 -3.287 10.309 1.00 97.06 72 ASP A C 1
ATOM 561 O O . ASP A 1 72 ? 4.679 -3.062 11.259 1.00 97.06 72 ASP A O 1
ATOM 565 N N . PRO A 1 73 ? 6.147 -4.433 10.236 1.00 94.94 73 PRO A N 1
ATOM 566 C CA . PRO A 1 73 ? 6.009 -5.509 11.211 1.00 94.94 73 PRO A CA 1
ATOM 567 C C . PRO A 1 73 ? 6.593 -5.159 12.585 1.00 94.94 73 PRO A C 1
ATOM 569 O O . PRO A 1 73 ? 6.190 -5.766 13.577 1.00 94.94 73 PRO A O 1
ATOM 572 N N . THR A 1 74 ? 7.513 -4.190 12.668 1.00 95.44 74 THR A N 1
ATOM 573 C CA . THR A 1 74 ? 8.222 -3.863 13.917 1.00 95.44 74 THR A CA 1
ATOM 574 C C . THR A 1 74 ? 7.315 -3.151 14.916 1.00 95.44 74 THR A C 1
ATOM 576 O O . THR A 1 74 ? 7.328 -3.468 16.104 1.00 95.44 74 THR A O 1
ATOM 579 N N . VAL A 1 75 ? 6.476 -2.241 14.418 1.00 96.62 75 VAL A N 1
ATOM 580 C CA . VAL A 1 75 ? 5.496 -1.481 15.212 1.00 96.62 75 VAL A CA 1
ATOM 581 C C . VAL A 1 75 ? 4.052 -1.904 14.938 1.00 96.62 75 VAL A C 1
ATOM 583 O O . VAL A 1 75 ? 3.134 -1.374 15.555 1.00 96.62 75 VAL A O 1
ATOM 586 N N . LYS A 1 76 ? 3.846 -2.869 14.032 1.00 96.44 76 LYS A N 1
ATOM 587 C CA . LYS A 1 76 ? 2.535 -3.357 13.581 1.00 96.44 76 LYS A CA 1
ATOM 588 C C . LYS A 1 76 ? 1.648 -2.222 13.058 1.00 96.44 76 LYS A C 1
ATOM 590 O O . LYS A 1 76 ? 0.484 -2.116 13.429 1.00 96.44 76 LYS A O 1
ATOM 595 N N . ALA A 1 77 ? 2.190 -1.399 12.166 1.00 97.81 77 ALA A N 1
ATOM 596 C CA . ALA A 1 77 ? 1.467 -0.281 11.565 1.00 97.81 77 ALA A CA 1
ATOM 597 C C . ALA A 1 77 ? 1.257 -0.506 10.066 1.00 97.81 77 ALA A C 1
ATOM 599 O O . ALA A 1 77 ? 2.195 -0.810 9.334 1.00 97.81 77 ALA A O 1
ATOM 600 N N . LEU A 1 78 ? 0.024 -0.335 9.602 1.00 98.06 78 LEU A N 1
ATOM 601 C CA . LEU A 1 78 ? -0.336 -0.295 8.193 1.00 98.06 78 LEU A CA 1
ATOM 602 C C . LEU A 1 78 ? -0.294 1.160 7.720 1.00 98.06 78 LEU A C 1
ATOM 604 O O . LEU A 1 78 ? -1.179 1.951 8.052 1.00 98.06 78 LEU A O 1
ATOM 608 N N . ARG A 1 79 ? 0.726 1.527 6.948 1.00 98.50 79 ARG A N 1
ATOM 609 C CA . ARG A 1 79 ? 0.895 2.894 6.458 1.00 98.50 79 ARG A CA 1
ATOM 610 C C . ARG A 1 79 ? 0.373 2.997 5.036 1.00 98.50 79 ARG A C 1
ATOM 612 O O . ARG A 1 79 ? 0.910 2.358 4.137 1.00 98.50 79 ARG A O 1
ATOM 619 N N . LEU A 1 80 ? -0.670 3.795 4.837 1.00 98.50 80 LEU A N 1
ATOM 620 C CA . LEU A 1 80 ? -1.292 3.993 3.529 1.00 98.50 80 LEU A CA 1
ATOM 621 C C . LEU A 1 80 ? -1.004 5.401 3.011 1.00 98.50 80 LEU A C 1
ATOM 623 O O . LEU A 1 80 ? -1.158 6.387 3.732 1.00 98.50 80 LEU A O 1
ATOM 627 N N . SER A 1 81 ? -0.605 5.501 1.751 1.00 98.06 81 SER A N 1
ATOM 628 C CA . SER A 1 81 ? -0.313 6.764 1.084 1.00 98.06 81 SER A CA 1
ATOM 629 C C . SER A 1 81 ? -1.575 7.616 0.920 1.00 98.06 81 SER A C 1
ATOM 631 O O . SER A 1 81 ? -2.689 7.092 0.868 1.00 98.06 81 SER A O 1
ATOM 633 N N . GLU A 1 82 ? -1.435 8.940 0.830 1.00 96.31 82 GLU A N 1
ATOM 634 C CA . GLU A 1 82 ? -2.569 9.873 0.685 1.00 96.31 82 GLU A CA 1
ATOM 635 C C . GLU A 1 82 ? -3.562 9.475 -0.436 1.00 96.31 82 GLU A C 1
ATOM 637 O O . GLU A 1 82 ? -4.773 9.496 -0.186 1.00 96.31 82 GLU A O 1
ATOM 642 N N . PRO A 1 83 ? -3.121 9.032 -1.638 1.00 96.75 83 PRO A N 1
ATOM 643 C CA . PRO A 1 83 ? -4.020 8.586 -2.705 1.00 96.75 83 PRO A CA 1
ATOM 644 C C . PRO A 1 83 ? -4.737 7.258 -2.426 1.00 96.75 83 PRO A C 1
ATOM 646 O O . PRO A 1 83 ? -5.600 6.870 -3.215 1.00 96.75 83 PRO A O 1
ATOM 649 N N . VAL A 1 84 ? -4.370 6.550 -1.356 1.00 98.06 84 VAL A N 1
ATOM 650 C CA . VAL A 1 84 ? -4.929 5.256 -0.949 1.00 98.06 84 VAL A CA 1
ATOM 651 C C . VAL A 1 84 ? -5.783 5.400 0.306 1.00 98.06 84 VAL A C 1
ATOM 653 O O . VAL A 1 84 ? -6.946 4.999 0.286 1.00 98.06 84 VAL A O 1
ATOM 656 N N . TYR A 1 85 ? -5.252 6.021 1.365 1.00 98.06 85 TYR A N 1
ATOM 657 C CA . TYR A 1 85 ? -5.875 6.093 2.690 1.00 98.06 85 TYR A CA 1
ATOM 658 C C . TYR A 1 85 ? -7.335 6.566 2.620 1.00 98.06 85 TYR A C 1
ATOM 660 O O . TYR A 1 85 ? -8.237 5.864 3.072 1.00 98.06 85 TYR A O 1
ATOM 668 N N . GLY A 1 86 ? -7.578 7.727 1.998 1.00 96.12 86 GLY A N 1
ATOM 669 C CA . GLY A 1 86 ? -8.909 8.340 1.895 1.00 96.12 86 GLY A CA 1
ATOM 670 C C . GLY A 1 86 ? -9.646 8.084 0.576 1.00 96.12 86 GLY A C 1
ATOM 671 O O . GLY A 1 86 ? -10.748 8.589 0.380 1.00 96.12 86 GLY A O 1
ATOM 672 N N . SER A 1 87 ? -9.055 7.337 -0.358 1.00 96.94 87 SER A N 1
ATOM 673 C CA . SER A 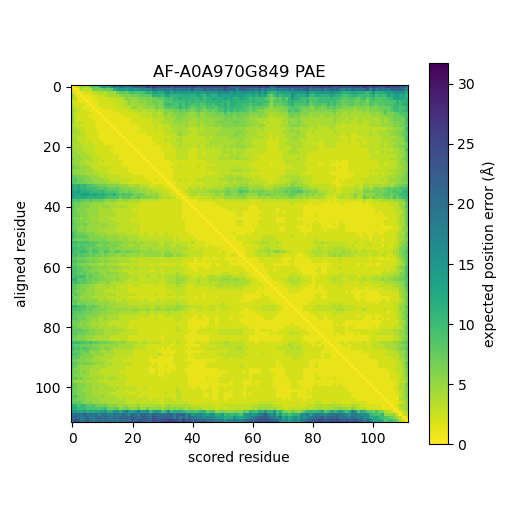1 87 ? -9.618 7.141 -1.698 1.00 96.94 87 SER A CA 1
ATOM 674 C C . SER A 1 87 ? -10.482 5.890 -1.762 1.00 96.94 87 SER A C 1
ATOM 676 O O . SER A 1 87 ? -10.089 4.833 -1.278 1.00 96.94 87 SER A O 1
ATOM 678 N N . ASN A 1 88 ? -11.637 5.983 -2.421 1.00 96.88 88 ASN 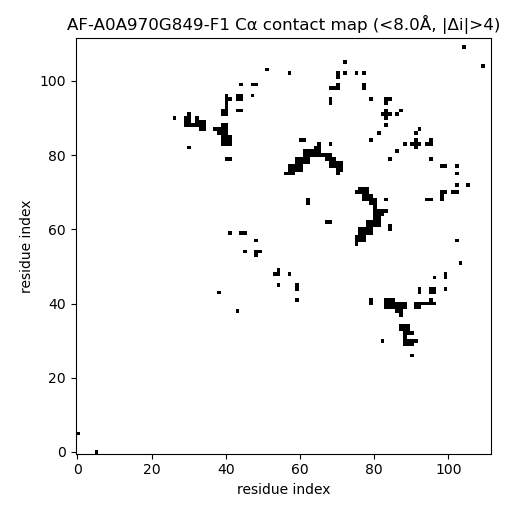A N 1
ATOM 679 C CA . ASN A 1 88 ? -12.558 4.864 -2.649 1.00 96.88 88 ASN A CA 1
ATOM 680 C C . ASN A 1 88 ? -12.423 4.233 -4.045 1.00 96.88 88 ASN A C 1
ATOM 682 O O . ASN A 1 88 ? -13.374 3.669 -4.594 1.00 96.88 88 ASN A O 1
ATOM 686 N N . SER A 1 89 ? -11.245 4.364 -4.650 1.00 97.62 89 SER A N 1
ATOM 687 C CA . SER A 1 89 ? -10.949 3.815 -5.972 1.00 97.62 89 SER A CA 1
ATOM 688 C C . SER A 1 89 ? -10.589 2.328 -5.937 1.00 97.62 89 SER A C 1
ATOM 690 O O . SER A 1 89 ? -10.144 1.803 -4.918 1.00 97.62 89 SER A O 1
ATOM 692 N N . ILE A 1 90 ? -10.732 1.643 -7.075 1.00 96.75 90 ILE A N 1
ATOM 693 C CA . ILE A 1 90 ? -10.347 0.231 -7.224 1.00 96.75 90 ILE A CA 1
ATOM 694 C C . ILE A 1 90 ? -8.867 0.028 -6.868 1.00 96.75 90 ILE A C 1
ATOM 696 O O . ILE A 1 90 ? -8.533 -0.938 -6.183 1.00 96.75 90 ILE A O 1
ATOM 700 N N . SER A 1 91 ? -7.979 0.936 -7.292 1.00 96.56 91 SER A N 1
ATOM 701 C CA . SER A 1 91 ? -6.552 0.822 -6.971 1.00 96.56 91 SER A CA 1
ATOM 702 C C . SER A 1 91 ? -6.270 1.044 -5.485 1.00 96.56 91 SER A C 1
ATOM 704 O O . SER A 1 91 ? -5.474 0.301 -4.924 1.00 96.56 91 SER A O 1
ATOM 706 N N . ALA A 1 92 ? -6.938 2.004 -4.835 1.00 97.56 92 ALA A N 1
ATOM 707 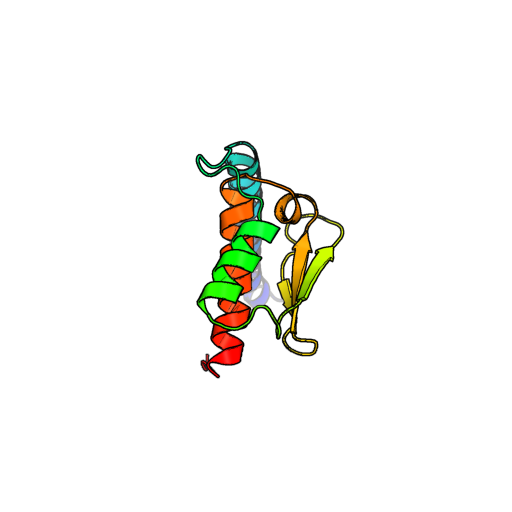C CA . ALA A 1 92 ? -6.787 2.240 -3.398 1.00 97.56 92 ALA A CA 1
ATOM 708 C C . ALA A 1 92 ? -7.214 1.020 -2.572 1.00 97.56 92 ALA A C 1
ATOM 710 O O . ALA A 1 92 ? -6.486 0.577 -1.689 1.00 97.56 92 ALA A O 1
ATOM 711 N N . ILE A 1 93 ? -8.354 0.420 -2.918 1.00 97.56 93 ILE A N 1
ATOM 712 C CA . ILE A 1 93 ? -8.844 -0.810 -2.285 1.00 97.56 93 ILE A CA 1
ATOM 713 C C . ILE A 1 93 ? -7.862 -1.965 -2.496 1.00 97.56 93 ILE A C 1
ATOM 715 O O . ILE A 1 93 ? -7.574 -2.699 -1.553 1.00 97.56 93 ILE A O 1
ATOM 719 N N . GLY A 1 94 ? -7.344 -2.126 -3.717 1.00 97.06 94 GLY A N 1
ATOM 720 C CA . GLY A 1 94 ? -6.382 -3.177 -4.043 1.00 97.06 94 GLY A CA 1
ATOM 721 C C . GLY A 1 94 ? -5.078 -3.055 -3.255 1.00 97.06 94 GLY A C 1
ATOM 722 O O . GLY A 1 94 ? -4.621 -4.044 -2.690 1.00 97.06 94 GLY A O 1
ATOM 723 N N . VAL A 1 95 ? -4.512 -1.846 -3.169 1.00 97.88 95 VAL A N 1
ATOM 724 C CA . VAL A 1 95 ? -3.282 -1.586 -2.402 1.00 97.88 95 VAL A CA 1
ATOM 725 C C . VAL A 1 95 ? -3.519 -1.791 -0.905 1.00 97.88 95 VAL A C 1
ATOM 727 O O . VAL A 1 95 ? -2.779 -2.536 -0.274 1.00 97.88 95 VAL A O 1
ATOM 730 N N . ALA A 1 96 ? -4.597 -1.238 -0.344 1.00 98.19 96 ALA A N 1
ATOM 731 C CA . ALA A 1 96 ? -4.923 -1.433 1.068 1.00 98.19 96 ALA A CA 1
ATOM 732 C C . ALA A 1 96 ? -5.111 -2.920 1.428 1.00 98.19 96 ALA A C 1
ATOM 734 O O . ALA A 1 96 ? -4.628 -3.377 2.462 1.00 98.19 96 ALA A O 1
ATOM 735 N N . ALA A 1 97 ? -5.777 -3.697 0.566 1.00 97.81 97 ALA A N 1
ATOM 736 C CA . ALA A 1 97 ? -5.932 -5.137 0.760 1.00 97.81 97 ALA A CA 1
ATOM 737 C C . ALA A 1 97 ? -4.600 -5.900 0.643 1.00 97.81 97 ALA A C 1
ATOM 739 O O . ALA A 1 97 ? -4.380 -6.837 1.408 1.00 97.81 97 ALA A O 1
ATOM 740 N N . HIS A 1 98 ? -3.719 -5.499 -0.279 1.00 97.56 98 HIS A N 1
ATOM 741 C CA . HIS A 1 98 ? -2.380 -6.073 -0.426 1.00 97.56 98 HIS A CA 1
ATOM 74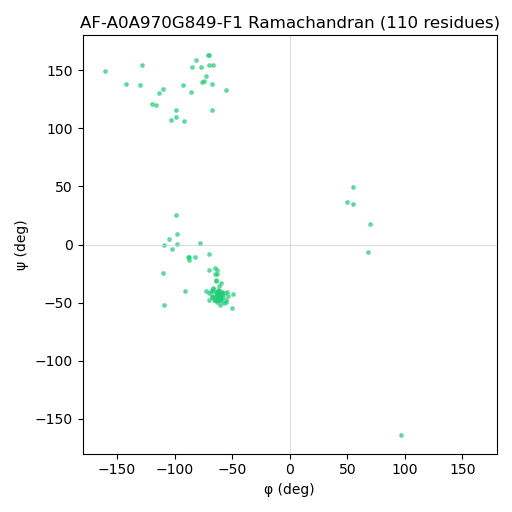2 C C . HIS A 1 98 ? -1.551 -5.895 0.851 1.00 97.56 98 HIS A C 1
ATOM 744 O O . HIS A 1 98 ? -1.030 -6.876 1.376 1.00 97.56 98 HIS A O 1
ATOM 750 N N . GLU A 1 99 ? -1.514 -4.680 1.403 1.00 97.94 99 GLU A N 1
ATOM 751 C CA . GLU A 1 99 ? -0.749 -4.391 2.620 1.00 97.94 99 GLU A CA 1
ATOM 752 C C . GLU A 1 99 ? -1.308 -5.103 3.858 1.00 97.94 99 GLU A C 1
ATOM 754 O O . GLU A 1 99 ? -0.556 -5.616 4.688 1.00 97.94 99 GLU A O 1
ATOM 759 N N . VAL A 1 100 ? -2.637 -5.219 3.974 1.00 98.00 100 VAL A N 1
ATOM 760 C CA . VAL A 1 100 ? -3.236 -6.049 5.032 1.00 98.00 100 VAL A CA 1
ATOM 761 C C . VAL A 1 100 ? -2.876 -7.526 4.846 1.00 98.00 100 VAL A C 1
ATOM 763 O O . VAL A 1 100 ? -2.723 -8.240 5.835 1.00 98.00 100 VAL A O 1
ATOM 766 N N . GLY A 1 101 ? -2.688 -7.983 3.607 1.00 96.88 101 GLY A N 1
ATOM 767 C CA . GLY A 1 101 ? -2.158 -9.312 3.308 1.00 96.88 101 GLY A CA 1
ATOM 768 C C . GLY A 1 101 ? -0.807 -9.563 3.978 1.00 96.88 101 GLY A C 1
ATOM 769 O O . GLY A 1 101 ? -0.664 -10.574 4.664 1.00 96.88 101 GLY A O 1
ATOM 770 N N . HIS A 1 102 ? 0.133 -8.617 3.878 1.00 96.75 102 HIS A N 1
ATOM 771 C CA . HIS A 1 102 ? 1.428 -8.699 4.573 1.00 96.75 102 HIS A CA 1
ATOM 772 C C . HIS A 1 102 ? 1.264 -8.747 6.094 1.00 96.75 102 HIS A C 1
ATOM 774 O O . HIS A 1 102 ? 1.929 -9.536 6.766 1.00 96.75 102 HIS A O 1
ATOM 780 N N . ALA A 1 103 ? 0.336 -7.961 6.649 1.00 96.56 103 ALA A N 1
ATOM 781 C CA . ALA A 1 103 ? 0.036 -7.994 8.080 1.00 96.56 103 ALA A CA 1
ATOM 782 C C . ALA A 1 103 ? -0.489 -9.367 8.536 1.00 96.56 103 ALA A C 1
ATOM 784 O O . ALA A 1 103 ? -0.051 -9.891 9.562 1.00 96.56 103 ALA A O 1
ATOM 785 N N . ILE A 1 104 ? -1.396 -9.972 7.764 1.00 95.88 104 ILE A N 1
ATOM 786 C CA . ILE A 1 104 ? -1.950 -11.303 8.047 1.00 95.88 104 ILE A CA 1
ATOM 787 C C . ILE A 1 104 ? -0.865 -12.378 7.926 1.00 95.88 104 ILE A C 1
ATOM 789 O O . ILE A 1 104 ? -0.751 -13.225 8.809 1.00 95.88 104 ILE A O 1
ATOM 793 N N . GLN A 1 105 ? -0.042 -12.333 6.875 1.00 95.25 105 GLN A N 1
ATOM 794 C CA . GLN A 1 105 ? 1.083 -13.258 6.700 1.00 95.25 105 GLN A CA 1
ATOM 795 C C . GLN A 1 105 ? 2.047 -13.188 7.886 1.00 95.25 105 GLN A C 1
ATOM 797 O O . GLN A 1 105 ? 2.416 -14.222 8.445 1.00 95.25 105 GLN A O 1
ATOM 802 N N . HIS A 1 106 ? 2.382 -11.974 8.331 1.00 94.12 106 HIS A N 1
ATOM 803 C CA . HIS A 1 106 ? 3.204 -11.768 9.517 1.00 94.12 106 HIS A CA 1
ATOM 804 C C . HIS A 1 106 ? 2.554 -12.357 10.780 1.00 94.12 106 HIS A C 1
ATOM 806 O O . HIS A 1 106 ? 3.228 -13.039 11.551 1.00 94.12 106 HIS A O 1
ATOM 812 N N . GLN A 1 107 ? 1.245 -12.162 10.983 1.00 91.56 107 GLN A N 1
ATOM 813 C CA . GLN A 1 107 ? 0.524 -12.735 12.126 1.00 91.56 107 GLN A CA 1
ATOM 814 C C . GLN A 1 107 ? 0.535 -14.268 12.121 1.00 91.56 107 GLN A C 1
ATOM 816 O O . GLN A 1 107 ? 0.681 -14.884 13.174 1.00 91.56 107 GLN A O 1
ATOM 821 N N . GLN A 1 108 ? 0.379 -14.880 10.949 1.00 91.50 108 GLN A N 1
ATOM 822 C CA . GLN A 1 108 ? 0.342 -16.334 10.790 1.00 91.50 108 GLN A CA 1
ATOM 823 C C . GLN A 1 108 ? 1.733 -16.979 10.835 1.00 91.50 108 GLN A C 1
ATOM 825 O O . GLN A 1 108 ? 1.835 -18.192 10.671 1.00 91.50 108 GLN A O 1
ATOM 830 N N . GLN A 1 109 ? 2.794 -16.188 11.041 1.00 85.81 109 GLN A N 1
ATOM 831 C CA . GLN A 1 109 ? 4.184 -16.628 10.900 1.00 85.81 109 GLN A CA 1
ATOM 832 C C . GLN A 1 109 ? 4.415 -17.355 9.568 1.00 85.81 109 GLN A C 1
ATOM 834 O O . GLN A 1 109 ? 5.151 -18.340 9.498 1.00 85.81 109 GLN A O 1
ATOM 839 N N . TYR A 1 110 ? 3.745 -16.881 8.514 1.00 72.31 110 TYR A N 1
ATOM 840 C CA . TYR A 1 110 ? 3.852 -17.469 7.192 1.00 72.31 110 TYR A CA 1
ATOM 841 C C . TYR A 1 110 ? 5.273 -17.223 6.670 1.00 72.31 110 TYR A C 1
ATOM 843 O O . TYR A 1 110 ? 5.695 -16.074 6.525 1.00 72.31 110 TYR A O 1
ATOM 851 N N . GLY A 1 111 ? 6.027 -18.305 6.470 1.00 69.00 111 GLY A N 1
ATOM 852 C CA . GLY A 1 111 ? 7.395 -18.251 5.955 1.00 69.00 111 GLY A CA 1
ATOM 853 C C . GLY A 1 111 ? 7.446 -17.844 4.476 1.00 69.00 111 GLY A C 1
ATOM 854 O O . GLY A 1 111 ? 6.417 -17.901 3.799 1.00 69.00 111 GLY A O 1
ATOM 855 N N . PRO A 1 112 ? 8.619 -17.416 3.975 1.00 53.78 112 PRO A N 1
ATOM 856 C CA . PRO A 1 112 ? 8.833 -17.225 2.542 1.00 53.78 112 PRO A CA 1
ATOM 857 C C . PRO A 1 112 ? 8.641 -18.523 1.746 1.00 53.78 112 PRO A C 1
ATOM 859 O O . PRO A 1 112 ? 8.961 -19.609 2.285 1.00 53.78 112 PRO A O 1
#

Nearest PDB structures (foldseek):
  1y4d-assembly1_I  TM=5.066E-01  e=2.772E+00  Hordeum vulgare
  4zcd-assembly2_A  TM=6.987E-01  e=7.871E+00  Pseudomonas savastanoi pv. phaseolicola 1448A
  6kqi-assembly1_A  TM=3.171E-01  e=3.158E+00  Homo sapiens

Solvent-accessible surface area (backbone atoms only — not comparable to full-atom values): 6024 Å² total; per-residue (Å²): 137,57,72,72,57,50,66,57,48,51,58,53,51,53,51,50,52,51,52,53,49,51,52,53,51,49,41,64,60,29,53,73,37,71,40,95,80,61,54,22,8,47,56,47,32,48,51,54,31,49,76,70,74,34,53,92,66,42,51,79,43,80,38,80,61,69,94,61,54,43,55,40,82,91,80,30,34,38,36,26,11,56,72,21,29,76,24,27,13,49,35,13,41,51,51,29,49,51,34,47,46,53,49,51,36,60,73,69,65,58,74,136

Secondary structure (DSSP, 8-state):
--HHHHHHHHHHHHHHHHHHHHHHHHHHHHTTSB-TT---HHHHHHHHHHHTT-TTTSEEEEESSSS--EEETTTTEEEEEHHHHT--BHHHHHHHHHHHHHHHHHHTT---

pLDDT: mean 94.96, std 6.46, range [53.78, 98.5]

Mean predicted aligned error: 4.0 Å

Radius of gyration: 16.98 Å; Cα contacts (8 Å, |Δi|>4): 153; chains: 1; bounding box: 53×30×40 Å

Foldseek 3Di:
DDPVVCVPVVVVVVVVVVVVCVLVVVLVVQLPAADPVNDALQRLLCVVCVVVVNNVPAAEEEDEDPPPWAQDLVRRYGYAYPSQRGGRTPSSNVSSVVRSVVSVCVVVVPDD